Protein AF-A0A7C6L1J8-F1 (afdb_monomer)

Nearest PDB structures (foldseek):
  6c8v-assembly1_A  TM=6.767E-01  e=3.047E-04  Methylorubrum extorquens
  5why-assembly1_A  TM=6.496E-01  e=3.238E-04  Acetivibrio thermocellus ATCC 27405
  5wgg-assembly1_A  TM=6.197E-01  e=4.125E-04  Acetivibrio thermocellus ATCC 27405
  5why-assembly2_B  TM=6.291E-01  e=9.633E-04  Acetivibrio thermocellus ATCC 27405
  5v1s-assembly1_A  TM=7.522E-01  e=3.877E-02  Streptococcus suis

Solvent-accessible surface area (backbone atoms only — not comparable to full-atom values): 7151 Å² total; per-residue (Å²): 126,86,79,68,83,48,68,67,60,41,52,46,33,42,63,76,26,47,56,41,41,48,68,78,45,64,28,71,46,98,89,30,42,26,32,46,36,90,71,45,74,97,42,79,93,52,50,69,50,33,69,86,81,47,64,58,69,60,39,67,74,67,33,67,67,34,53,55,56,58,39,61,81,67,27,31,69,63,33,45,75,36,95,51,28,55,38,35,52,46,51,39,43,56,6,23,74,77,65,79,30,63,39,44,47,26,54,88,39,79,86,28,46,71,57,35,50,54,51,51,53,59,60,72,75,106

Mean predicted aligned error: 4.74 Å

Structure (mmCIF, N/CA/C/O backbone):
data_AF-A0A7C6L1J8-F1
#
_entry.id   AF-A0A7C6L1J8-F1
#
loop_
_atom_site.group_PDB
_atom_site.id
_atom_site.type_symbol
_atom_site.label_atom_id
_atom_site.label_alt_id
_atom_site.label_comp_id
_atom_site.label_asym_id
_atom_site.label_entity_id
_atom_site.label_seq_id
_atom_site.pdbx_PDB_ins_code
_atom_site.Cartn_x
_atom_site.Cartn_y
_atom_site.Cartn_z
_atom_site.occupancy
_atom_site.B_iso_or_equiv
_atom_site.auth_seq_id
_atom_site.auth_comp_id
_atom_site.auth_asym_id
_atom_site.auth_atom_id
_atom_site.pdbx_PDB_model_num
ATOM 1 N N . ASN A 1 1 ? 17.544 -13.303 -7.450 1.00 49.50 1 ASN A N 1
ATOM 2 C CA . ASN A 1 1 ? 16.737 -13.841 -6.337 1.00 49.50 1 ASN A CA 1
ATOM 3 C C . ASN A 1 1 ? 17.480 -15.008 -5.747 1.00 49.50 1 ASN A C 1
ATOM 5 O O . ASN A 1 1 ? 17.943 -15.807 -6.552 1.00 49.50 1 ASN A O 1
ATOM 9 N N . PRO A 1 2 ? 17.595 -15.129 -4.418 1.00 53.50 2 PRO A N 1
ATOM 10 C CA . PRO A 1 2 ? 17.910 -16.429 -3.846 1.00 53.50 2 PRO A CA 1
ATOM 11 C C . PRO A 1 2 ? 16.854 -17.409 -4.368 1.00 53.50 2 PRO A C 1
ATOM 13 O O . PRO A 1 2 ? 15.654 -17.135 -4.299 1.00 53.50 2 PRO A O 1
ATOM 16 N N . GLU A 1 3 ? 17.293 -18.479 -5.016 1.00 58.12 3 GLU A N 1
ATOM 17 C CA . GLU A 1 3 ? 16.390 -19.560 -5.380 1.00 58.12 3 GLU A CA 1
ATOM 18 C C . GLU A 1 3 ? 15.987 -20.237 -4.073 1.00 58.12 3 GLU A C 1
ATOM 20 O O . GLU A 1 3 ? 16.788 -20.917 -3.437 1.00 58.12 3 GLU A O 1
ATOM 25 N N . TYR A 1 4 ? 14.766 -19.967 -3.608 1.00 63.91 4 TYR A N 1
ATOM 26 C CA . TYR A 1 4 ? 14.221 -20.644 -2.439 1.00 63.91 4 TYR A CA 1
ATOM 27 C C . TYR A 1 4 ? 13.945 -22.094 -2.837 1.00 63.91 4 TYR A C 1
ATOM 29 O O . TYR A 1 4 ? 12.926 -22.396 -3.455 1.00 63.91 4 TYR A O 1
ATOM 37 N N . THR A 1 5 ? 14.889 -22.978 -2.529 1.00 71.50 5 THR A N 1
ATOM 38 C CA . THR A 1 5 ? 14.789 -24.419 -2.793 1.00 71.50 5 THR A CA 1
ATOM 39 C C . THR A 1 5 ? 13.891 -25.132 -1.782 1.00 71.50 5 THR A C 1
ATOM 41 O O . THR A 1 5 ? 13.365 -26.198 -2.083 1.00 71.50 5 THR A O 1
ATOM 44 N N . ASN A 1 6 ? 13.674 -24.535 -0.603 1.00 79.38 6 ASN A N 1
ATOM 45 C CA . ASN A 1 6 ? 12.769 -25.045 0.424 1.00 79.38 6 ASN A CA 1
ATOM 46 C C . ASN A 1 6 ? 11.348 -24.443 0.255 1.00 79.38 6 ASN A C 1
ATOM 48 O O . ASN A 1 6 ? 11.202 -23.216 0.335 1.00 79.38 6 ASN A O 1
ATOM 52 N N . PRO A 1 7 ? 10.304 -25.274 0.057 1.00 77.44 7 PRO A N 1
ATOM 53 C CA . PRO A 1 7 ? 8.914 -24.831 -0.092 1.00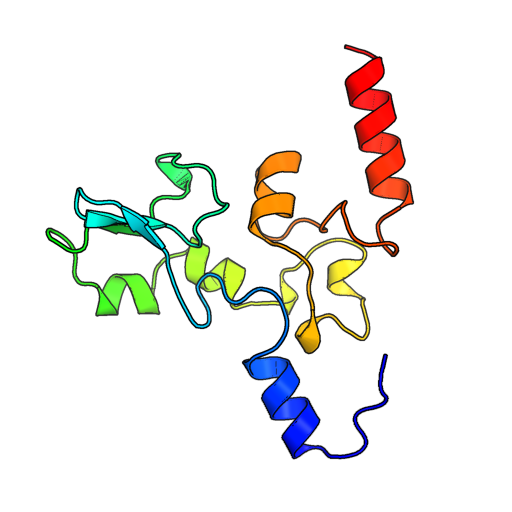 77.44 7 PRO A CA 1
ATOM 54 C C . PRO A 1 7 ? 8.365 -24.031 1.097 1.00 77.44 7 PRO A C 1
ATOM 56 O O . PRO A 1 7 ? 7.662 -23.045 0.880 1.00 77.44 7 PRO A O 1
ATOM 59 N N . ASP A 1 8 ? 8.727 -24.392 2.328 1.00 82.62 8 ASP A N 1
ATOM 60 C CA . ASP A 1 8 ? 8.253 -23.724 3.546 1.00 82.62 8 ASP A CA 1
ATOM 61 C C . ASP A 1 8 ? 8.856 -22.322 3.661 1.00 82.62 8 ASP A C 1
ATOM 63 O O . ASP A 1 8 ? 8.168 -21.357 3.990 1.00 82.62 8 ASP A O 1
ATOM 67 N N . LEU A 1 9 ? 10.139 -22.177 3.306 1.00 76.31 9 LEU A N 1
ATOM 68 C CA . LEU A 1 9 ? 10.793 -20.867 3.247 1.00 76.31 9 LEU A CA 1
ATOM 69 C C . LEU A 1 9 ? 10.192 -19.985 2.156 1.00 76.31 9 LEU A C 1
ATOM 71 O O . LEU A 1 9 ? 10.077 -18.778 2.350 1.00 76.31 9 LEU A O 1
ATOM 75 N N . LYS A 1 10 ? 9.795 -20.571 1.022 1.00 69.25 10 LYS A N 1
ATOM 76 C CA . LYS A 1 10 ? 9.094 -19.842 -0.036 1.00 69.25 10 LYS A CA 1
ATOM 77 C C . LYS A 1 10 ? 7.716 -19.377 0.438 1.00 69.25 10 LYS A C 1
ATOM 79 O O . LYS A 1 10 ? 7.389 -18.213 0.248 1.00 69.25 10 LYS A O 1
ATOM 84 N N . GLN A 1 11 ? 6.945 -20.241 1.098 1.00 75.06 11 GLN A N 1
ATOM 85 C CA . GLN A 1 11 ? 5.634 -19.885 1.647 1.00 75.06 11 GLN A CA 1
ATOM 86 C C . GLN A 1 11 ? 5.750 -18.802 2.725 1.00 75.06 11 GLN A C 1
ATOM 88 O O . GLN A 1 11 ? 4.998 -17.827 2.711 1.00 75.06 11 GLN A O 1
ATOM 93 N N . LEU A 1 12 ? 6.731 -18.931 3.620 1.00 78.75 12 LEU A N 1
ATOM 94 C CA . LEU A 1 12 ? 7.014 -17.923 4.629 1.00 78.75 12 LEU A CA 1
ATOM 95 C C . LEU A 1 12 ? 7.423 -16.603 3.975 1.00 78.75 12 LEU A C 1
ATOM 97 O O . LEU A 1 12 ? 6.869 -15.575 4.334 1.00 78.75 12 LEU A O 1
ATOM 101 N N . ALA A 1 13 ? 8.341 -16.611 3.007 1.00 71.56 13 ALA A N 1
ATOM 102 C CA . ALA A 1 13 ? 8.782 -15.408 2.303 1.00 71.56 13 ALA A CA 1
ATOM 103 C C . ALA A 1 13 ? 7.653 -14.744 1.501 1.00 71.56 13 ALA A C 1
ATOM 105 O O . ALA A 1 13 ? 7.582 -13.520 1.456 1.00 71.56 13 ALA A O 1
ATOM 106 N N . ASP A 1 14 ? 6.750 -15.522 0.910 1.00 69.12 14 ASP A N 1
ATOM 107 C CA . ASP A 1 14 ? 5.552 -15.004 0.248 1.00 69.12 14 ASP A CA 1
ATOM 108 C C . ASP A 1 14 ? 4.590 -14.369 1.262 1.00 69.12 14 ASP A C 1
ATOM 110 O O . ASP A 1 14 ? 3.937 -13.365 0.967 1.00 69.12 14 ASP A O 1
ATOM 114 N N . PHE A 1 15 ? 4.541 -14.903 2.484 1.00 71.12 15 PHE A N 1
ATOM 115 C CA . PHE A 1 15 ? 3.846 -14.288 3.605 1.00 71.12 15 PHE A CA 1
ATOM 116 C C . PHE A 1 15 ? 4.606 -13.024 4.050 1.00 71.12 15 PHE A C 1
ATOM 118 O O . PHE A 1 15 ? 4.230 -11.925 3.644 1.00 71.12 15 PHE A O 1
ATOM 125 N N . ILE A 1 16 ? 5.704 -13.148 4.796 1.00 74.19 16 ILE A N 1
ATOM 126 C CA . ILE A 1 16 ? 6.397 -12.056 5.508 1.00 74.19 16 ILE A CA 1
ATOM 127 C C . ILE A 1 16 ? 7.193 -11.093 4.617 1.00 74.19 16 ILE A C 1
ATOM 129 O O . ILE A 1 16 ? 7.610 -10.032 5.077 1.00 74.19 16 ILE A O 1
ATOM 133 N N . GLY A 1 17 ? 7.460 -11.455 3.364 1.00 80.31 17 GLY A N 1
ATOM 134 C CA . GLY A 1 17 ? 8.313 -10.677 2.476 1.00 80.31 17 GLY A CA 1
ATOM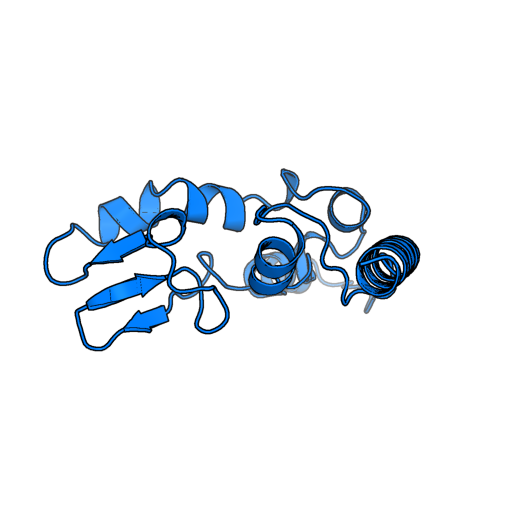 135 C C . GLY A 1 17 ? 7.652 -9.406 1.943 1.00 80.31 17 GLY A C 1
ATOM 136 O O . GLY A 1 17 ? 6.434 -9.315 1.752 1.00 80.31 17 GLY A O 1
ATOM 137 N N . GLY A 1 18 ? 8.495 -8.422 1.627 1.00 87.38 18 GLY A N 1
ATOM 138 C CA . GLY A 1 18 ? 8.119 -7.244 0.855 1.00 87.38 18 GLY A CA 1
ATOM 139 C C . GLY A 1 18 ? 7.358 -6.203 1.668 1.00 87.38 18 GLY A C 1
ATOM 140 O O . GLY A 1 18 ? 7.586 -6.037 2.861 1.00 87.38 18 GLY A O 1
ATOM 141 N N . CYS A 1 19 ? 6.472 -5.447 1.014 1.00 92.00 19 CYS A N 1
ATOM 142 C CA . CYS A 1 19 ? 5.650 -4.472 1.726 1.00 92.00 19 CYS A CA 1
ATOM 143 C C . CYS A 1 19 ? 4.670 -5.177 2.680 1.00 92.00 19 CYS A C 1
ATOM 145 O O . CYS A 1 19 ? 3.879 -6.019 2.253 1.00 92.00 19 CYS A O 1
ATOM 147 N N . GLY A 1 20 ? 4.738 -4.824 3.967 1.00 92.31 20 GLY A N 1
ATOM 148 C CA . GLY A 1 20 ? 3.857 -5.358 5.010 1.00 92.31 20 GLY A CA 1
ATOM 149 C C . GLY A 1 20 ? 2.617 -4.512 5.311 1.00 92.31 20 GLY A C 1
ATOM 150 O O . GLY A 1 20 ? 1.805 -4.934 6.133 1.00 92.31 20 GLY A O 1
ATOM 151 N N . ALA A 1 21 ? 2.464 -3.353 4.659 1.00 94.69 21 ALA A N 1
ATOM 152 C CA . ALA A 1 21 ? 1.332 -2.446 4.851 1.00 94.69 21 ALA A CA 1
ATOM 153 C C . ALA A 1 21 ? 0.007 -3.181 4.613 1.00 94.69 21 ALA A C 1
ATOM 155 O O . ALA A 1 21 ? -0.171 -3.803 3.566 1.00 94.69 21 ALA A O 1
ATOM 156 N N . GLY A 1 22 ? -0.885 -3.175 5.603 1.00 91.56 22 GLY A N 1
ATOM 157 C CA . GLY A 1 22 ? -2.173 -3.872 5.545 1.00 91.56 22 GLY A CA 1
ATOM 158 C C . GLY A 1 22 ? -2.106 -5.405 5.551 1.00 91.56 22 GLY A C 1
ATOM 159 O O . GLY A 1 22 ? -3.149 -6.055 5.584 1.00 91.56 22 GLY A O 1
ATOM 160 N N . ARG A 1 23 ? -0.905 -5.999 5.553 1.00 90.50 23 ARG A N 1
ATOM 161 C CA . ARG A 1 23 ? -0.676 -7.457 5.610 1.00 90.50 23 ARG A CA 1
ATOM 162 C C . ARG A 1 23 ? -0.234 -7.911 6.999 1.00 90.50 23 ARG A C 1
ATOM 164 O O . ARG A 1 23 ? -0.740 -8.906 7.501 1.00 90.50 23 ARG A O 1
ATOM 171 N N . PHE A 1 24 ? 0.678 -7.157 7.612 1.00 89.31 24 PHE A N 1
ATOM 172 C CA . PHE A 1 24 ? 1.260 -7.449 8.932 1.00 89.31 24 PHE A CA 1
ATOM 173 C C . PHE A 1 24 ? 1.091 -6.323 9.929 1.00 89.31 24 PHE A C 1
ATOM 175 O O . PHE A 1 24 ? 1.112 -6.561 11.131 1.00 89.31 24 PHE A O 1
ATOM 182 N N . TYR A 1 25 ? 0.983 -5.096 9.432 1.00 94.31 25 TYR A N 1
ATOM 183 C CA . TYR A 1 25 ? 0.940 -3.924 10.278 1.00 94.31 25 TYR A CA 1
ATOM 184 C C . TYR A 1 25 ? 0.180 -2.786 9.602 1.00 94.31 25 TYR A C 1
ATOM 186 O O . TYR A 1 25 ? -0.068 -2.801 8.391 1.00 94.31 25 TYR A O 1
ATOM 194 N N . LEU A 1 26 ? -0.153 -1.803 10.428 1.00 97.19 26 LEU A N 1
ATOM 195 C CA . LEU A 1 26 ? -0.690 -0.496 10.073 1.00 97.19 26 LEU A CA 1
ATOM 196 C C . LEU A 1 26 ? 0.100 0.557 10.851 1.00 97.19 26 LEU A C 1
ATOM 198 O O . LEU A 1 26 ? 0.817 0.221 11.798 1.00 97.19 26 LEU A O 1
ATOM 202 N N . SER A 1 27 ? -0.014 1.815 10.451 1.00 97.44 27 SER A N 1
ATOM 203 C CA . SER A 1 27 ? 0.395 2.940 11.290 1.00 97.44 27 SER A CA 1
ATOM 204 C C . SER A 1 27 ? -0.819 3.550 11.968 1.00 97.44 27 SER A C 1
ATOM 206 O O . SER A 1 27 ? -1.935 3.462 11.457 1.00 97.44 27 SER A O 1
ATOM 208 N N . MET A 1 28 ? -0.582 4.158 13.122 1.00 97.62 28 MET A N 1
ATOM 209 C CA . MET A 1 28 ? -1.597 4.848 13.898 1.00 97.62 28 MET A CA 1
ATOM 210 C C . MET A 1 28 ? -1.031 6.180 14.370 1.00 97.62 28 MET A C 1
ATOM 212 O O . MET A 1 28 ? 0.072 6.226 14.920 1.00 97.62 28 MET A O 1
ATOM 216 N N . GLU A 1 29 ? -1.795 7.236 14.153 1.00 97.50 29 GLU A N 1
ATOM 217 C CA . GLU A 1 29 ? -1.482 8.586 14.592 1.00 97.50 29 GLU A CA 1
ATOM 218 C C . GLU A 1 29 ? -1.928 8.817 16.046 1.00 97.50 29 GLU A C 1
ATOM 220 O O . GLU A 1 29 ? -2.785 8.091 16.562 1.00 97.50 29 GLU A O 1
ATOM 225 N N . PRO A 1 30 ? -1.394 9.840 16.742 1.00 97.44 30 PRO A N 1
ATOM 226 C CA . PRO A 1 30 ? -1.748 10.114 18.138 1.00 97.44 30 PRO A CA 1
ATOM 227 C C . PRO A 1 30 ? -3.237 10.405 18.385 1.00 97.44 30 PRO A C 1
ATOM 229 O O . PRO A 1 30 ? -3.709 10.241 19.507 1.00 97.44 30 PRO A O 1
ATOM 232 N N . ASN A 1 31 ? -3.974 10.844 17.360 1.00 97.38 31 ASN A N 1
ATOM 233 C CA . ASN A 1 31 ? -5.422 11.074 17.415 1.00 97.38 31 ASN A CA 1
ATOM 234 C C . ASN A 1 31 ? -6.252 9.794 17.184 1.00 97.38 31 ASN A C 1
ATOM 236 O O . ASN A 1 31 ? -7.479 9.860 17.174 1.00 97.38 31 ASN A O 1
ATOM 240 N N . GLY A 1 32 ? -5.598 8.650 16.975 1.00 98.25 32 GLY A N 1
ATOM 241 C CA . GLY A 1 32 ? -6.236 7.367 16.711 1.00 98.25 32 GLY A CA 1
ATOM 242 C C . GLY A 1 32 ? -6.439 7.040 15.233 1.00 98.25 32 GLY A C 1
ATOM 243 O O . GLY A 1 32 ? -6.839 5.914 14.941 1.00 98.25 32 GLY A O 1
ATOM 244 N N . ASP A 1 33 ? -6.148 7.956 14.301 1.00 98.50 33 ASP A N 1
ATOM 245 C CA . ASP A 1 33 ? -6.306 7.683 12.869 1.00 98.50 33 ASP A CA 1
ATOM 246 C C . ASP A 1 33 ? -5.337 6.591 12.412 1.00 98.50 33 ASP A C 1
ATOM 248 O O . ASP A 1 33 ? -4.154 6.589 12.752 1.00 98.50 33 ASP A O 1
ATOM 252 N N . ILE A 1 34 ? -5.844 5.662 11.610 1.00 98.44 34 ILE A N 1
ATOM 253 C CA . ILE A 1 34 ? -5.124 4.487 11.134 1.00 98.44 34 ILE A CA 1
ATOM 254 C C . ILE A 1 34 ? -4.833 4.641 9.641 1.00 98.44 34 ILE A C 1
ATOM 256 O O . ILE A 1 34 ? -5.732 4.923 8.848 1.00 98.44 34 ILE A O 1
ATOM 260 N N . TYR A 1 35 ? -3.591 4.369 9.242 1.00 98.31 35 TYR A N 1
ATOM 261 C CA . TYR A 1 35 ? -3.128 4.403 7.851 1.00 98.31 35 TYR A CA 1
ATOM 262 C C . TYR A 1 35 ? -2.386 3.107 7.476 1.00 98.31 35 TYR A C 1
ATOM 264 O O . TYR A 1 35 ? -1.971 2.345 8.356 1.00 98.31 35 TYR A O 1
ATOM 272 N N . PRO A 1 36 ? -2.183 2.813 6.175 1.00 97.44 36 PRO A N 1
ATOM 273 C CA . PRO A 1 36 ? -1.578 1.547 5.766 1.00 97.44 36 PRO A CA 1
ATOM 274 C C . PRO A 1 36 ? -0.128 1.344 6.233 1.00 97.44 36 PRO A C 1
ATOM 276 O O . PRO A 1 36 ? 0.260 0.224 6.569 1.00 97.44 36 PRO A O 1
ATOM 279 N N . CYS A 1 37 ? 0.690 2.401 6.228 1.00 96.31 37 CYS A N 1
ATOM 280 C CA . CYS A 1 37 ? 2.010 2.442 6.862 1.00 96.31 37 CYS A CA 1
ATOM 281 C C . CYS A 1 37 ? 2.476 3.886 7.077 1.00 96.31 37 CYS A C 1
ATOM 283 O O . CYS A 1 37 ? 1.971 4.800 6.432 1.00 96.31 37 CYS A O 1
ATOM 285 N N . VAL A 1 38 ? 3.527 4.064 7.883 1.00 96.44 38 VAL A N 1
ATOM 286 C CA . VAL A 1 38 ? 4.116 5.373 8.244 1.00 96.44 38 VAL A CA 1
ATOM 287 C C . VAL A 1 38 ? 4.652 6.203 7.066 1.00 96.44 38 VAL A C 1
ATOM 289 O O . VAL A 1 38 ? 5.064 7.340 7.252 1.00 96.44 38 VAL A O 1
ATOM 292 N N . PHE A 1 39 ? 4.716 5.632 5.861 1.00 96.38 39 PHE A N 1
ATOM 293 C CA . PHE A 1 39 ? 5.174 6.329 4.656 1.00 96.38 39 PHE A CA 1
ATOM 294 C C . PHE A 1 39 ? 4.030 6.738 3.721 1.00 96.38 39 PHE A C 1
ATOM 296 O O . PHE A 1 39 ? 4.296 7.370 2.697 1.00 96.38 39 PHE A O 1
ATOM 303 N N . PHE A 1 40 ? 2.786 6.342 4.008 1.00 97.00 40 PHE A N 1
ATOM 304 C CA . PHE A 1 40 ? 1.638 6.799 3.230 1.00 97.00 40 PHE A CA 1
ATOM 305 C C . PHE A 1 40 ? 1.318 8.264 3.557 1.00 97.00 40 PHE A C 1
ATOM 307 O O . PHE A 1 40 ? 1.444 8.664 4.711 1.00 97.00 40 PHE A O 1
ATOM 314 N N . PRO A 1 41 ? 0.887 9.069 2.570 1.00 94.88 41 PRO A N 1
ATOM 315 C CA . PRO A 1 41 ? 0.322 10.387 2.838 1.00 94.88 41 PRO A CA 1
ATOM 316 C C . PRO A 1 41 ? -0.894 10.295 3.767 1.00 94.88 41 PRO A C 1
ATOM 318 O O . PRO A 1 41 ? -1.717 9.393 3.615 1.00 94.88 41 PRO A O 1
ATOM 321 N N . HIS A 1 42 ? -1.033 11.247 4.692 1.00 93.81 42 HIS A N 1
ATOM 322 C CA . HIS A 1 42 ? -2.184 11.333 5.599 1.00 93.81 42 HIS A CA 1
ATOM 323 C C . HIS A 1 42 ? -3.356 12.038 4.898 1.00 93.81 42 HIS A C 1
ATOM 325 O O . HIS A 1 42 ? -3.781 13.125 5.277 1.00 93.81 42 HIS A O 1
ATOM 331 N N . GLU A 1 43 ? -3.794 11.445 3.788 1.00 94.88 43 GLU A N 1
ATOM 332 C CA . GLU A 1 43 ? -4.935 11.887 2.986 1.00 94.88 43 GLU A CA 1
ATOM 333 C C . GLU A 1 43 ? -6.186 11.110 3.422 1.00 94.88 43 GLU A C 1
ATOM 335 O O . GLU A 1 43 ? -6.097 9.914 3.704 1.00 94.88 43 GLU A O 1
ATOM 340 N N . ASP A 1 44 ? -7.357 11.754 3.427 1.00 94.19 44 ASP A N 1
ATOM 341 C CA . ASP A 1 44 ? -8.616 11.115 3.848 1.00 94.19 44 ASP A CA 1
ATOM 342 C C . ASP A 1 44 ? -8.932 9.842 3.045 1.00 94.19 44 ASP A C 1
ATOM 344 O O . ASP A 1 44 ? -9.429 8.864 3.596 1.00 94.19 44 ASP A O 1
ATOM 348 N N . GLU A 1 45 ? -8.581 9.823 1.756 1.00 94.31 45 GLU A N 1
ATOM 349 C CA . GLU A 1 45 ? -8.767 8.674 0.859 1.00 94.31 45 GLU A CA 1
ATOM 350 C C . GLU A 1 45 ? -7.926 7.451 1.243 1.00 94.31 45 GLU A C 1
ATOM 352 O O . GLU A 1 45 ? -8.228 6.344 0.800 1.00 94.31 45 GLU A O 1
ATOM 357 N N . LEU A 1 46 ? -6.869 7.645 2.037 1.00 96.81 46 LEU A N 1
ATOM 358 C CA . LEU A 1 46 ? -5.977 6.595 2.525 1.00 96.81 46 LEU A CA 1
ATOM 359 C C . LEU A 1 46 ? -6.239 6.201 3.976 1.00 96.81 46 LEU A C 1
ATOM 361 O O . LEU A 1 46 ? -5.691 5.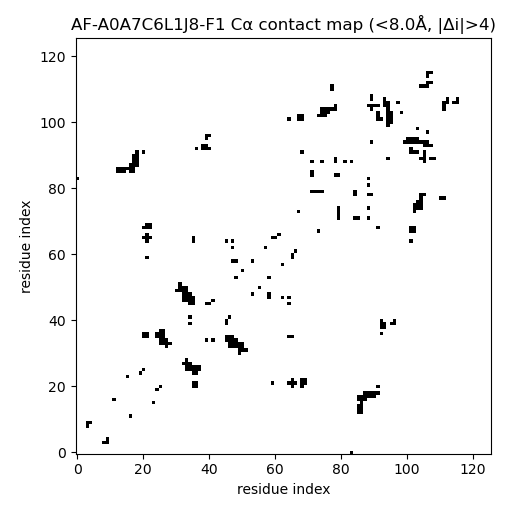193 4.437 1.00 96.81 46 LEU A O 1
ATOM 365 N N . ARG A 1 47 ? -7.043 6.982 4.702 1.00 97.81 47 ARG A N 1
ATOM 366 C CA . ARG A 1 47 ? -7.374 6.686 6.090 1.00 97.81 47 ARG A CA 1
ATOM 367 C C . ARG A 1 47 ? -8.203 5.406 6.147 1.00 97.81 47 ARG A C 1
ATOM 369 O O . ARG A 1 47 ? -9.245 5.275 5.509 1.00 97.81 47 ARG A O 1
ATOM 376 N N . ILE A 1 48 ? -7.719 4.446 6.926 1.00 98.19 48 ILE A N 1
ATOM 377 C CA . ILE A 1 48 ? -8.374 3.152 7.126 1.00 98.19 48 ILE A CA 1
ATOM 378 C C . ILE A 1 48 ? -9.568 3.294 8.070 1.00 98.19 48 ILE A C 1
ATOM 380 O O . ILE A 1 48 ? -10.583 2.638 7.850 1.00 98.19 48 ILE A O 1
ATOM 384 N N . GLY A 1 49 ? -9.431 4.149 9.084 1.00 98.06 49 GLY A N 1
ATOM 385 C CA . GLY A 1 49 ? -10.432 4.480 10.097 1.00 98.06 49 GLY A CA 1
ATOM 386 C C . GLY A 1 49 ? -9.763 5.108 11.321 1.00 98.06 49 GLY A C 1
ATOM 387 O O . GLY A 1 49 ? -8.606 5.524 11.227 1.00 98.06 49 GLY A O 1
ATOM 388 N N . ASN A 1 50 ? -10.454 5.148 12.456 1.00 98.50 50 ASN A N 1
ATOM 389 C CA . ASN A 1 50 ? -9.937 5.629 13.735 1.00 98.50 50 ASN A CA 1
ATOM 390 C C . ASN A 1 50 ? -10.158 4.584 14.843 1.00 98.50 50 ASN A C 1
ATOM 392 O O . ASN A 1 50 ? -11.271 4.105 15.047 1.00 98.50 50 ASN A O 1
ATOM 396 N N . ILE A 1 51 ? -9.104 4.237 15.588 1.00 98.12 51 ILE A N 1
ATOM 397 C CA . ILE A 1 51 ? -9.145 3.175 16.611 1.00 98.12 51 ILE A CA 1
ATOM 398 C C . ILE A 1 51 ? -10.112 3.464 17.770 1.00 98.12 51 ILE A C 1
ATOM 400 O O . ILE A 1 51 ? -10.524 2.541 18.470 1.00 98.12 51 ILE A O 1
ATOM 404 N N . LEU A 1 52 ? -10.428 4.737 18.014 1.00 98.12 52 LEU A N 1
ATOM 405 C CA . LEU A 1 52 ? -11.291 5.171 19.112 1.00 98.12 52 LEU A CA 1
ATOM 406 C C . LEU A 1 52 ? -12.776 5.143 18.728 1.00 98.12 52 LEU A C 1
ATOM 408 O O . LEU A 1 52 ? -13.627 5.173 19.615 1.00 98.12 52 LEU A O 1
ATOM 412 N N . GLU A 1 53 ? -13.082 5.097 17.429 1.00 98.12 53 GLU A N 1
ATOM 413 C CA . GLU A 1 53 ? -14.438 5.259 16.892 1.00 98.12 53 GLU A CA 1
ATOM 414 C C . GLU A 1 53 ? -14.930 4.012 16.143 1.00 98.12 53 GLU A C 1
ATOM 416 O O . GLU A 1 53 ? -16.114 3.676 16.209 1.00 98.12 53 GLU A O 1
ATOM 421 N N . ASP A 1 54 ? -14.029 3.304 15.460 1.00 98.19 54 ASP A N 1
ATOM 422 C CA . ASP A 1 54 ? -14.368 2.215 14.550 1.00 98.19 54 ASP A CA 1
ATOM 423 C C . ASP A 1 54 ? -14.111 0.815 15.130 1.00 98.19 54 ASP A C 1
ATOM 425 O O . ASP A 1 54 ? -13.213 0.579 15.940 1.00 98.19 54 ASP A O 1
ATOM 429 N N . ASP A 1 55 ? -14.850 -0.173 14.615 1.00 98.25 55 ASP A N 1
ATOM 430 C CA . ASP A 1 55 ? -14.545 -1.590 14.827 1.00 98.25 55 ASP A CA 1
ATOM 431 C C . ASP A 1 55 ? -13.288 -1.983 14.037 1.00 98.25 55 ASP A C 1
ATOM 433 O O . ASP A 1 55 ? -13.329 -2.230 12.824 1.00 98.25 55 ASP A O 1
ATOM 437 N N . PHE A 1 56 ? -12.165 -2.070 14.748 1.00 97.56 56 PHE A N 1
ATOM 438 C CA . PHE A 1 56 ? -10.877 -2.426 14.165 1.00 97.56 56 PHE A CA 1
ATOM 439 C C . PHE A 1 56 ? -10.885 -3.778 13.447 1.00 97.56 56 PHE A C 1
ATOM 441 O O . PHE A 1 56 ? -10.247 -3.910 12.404 1.00 97.56 56 PHE A O 1
ATOM 448 N N . GLU A 1 57 ? -11.592 -4.790 13.956 1.00 97.69 57 GLU A N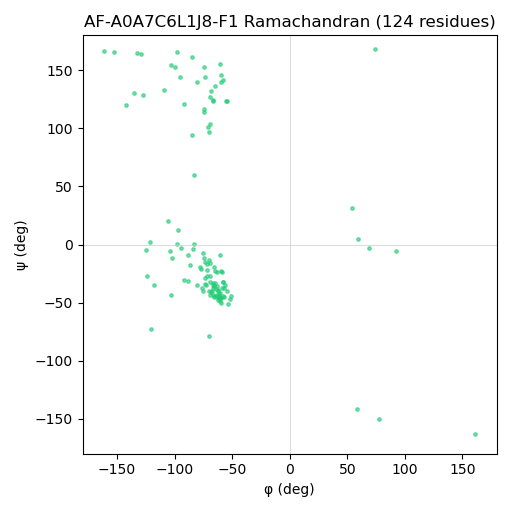 1
ATOM 449 C CA . GLU A 1 57 ? -11.615 -6.107 13.317 1.00 97.69 57 GLU A CA 1
ATOM 450 C C . GLU A 1 57 ? -12.347 -6.038 11.974 1.00 97.69 57 GLU A C 1
ATOM 452 O O . GLU A 1 57 ? -11.887 -6.604 10.974 1.00 97.69 57 GLU A O 1
ATOM 457 N N . LYS A 1 58 ? -13.451 -5.288 11.924 1.00 98.06 58 LYS A N 1
ATOM 458 C CA . LYS A 1 58 ? -14.186 -5.032 10.684 1.00 98.06 58 LYS A CA 1
ATOM 459 C C . LYS A 1 58 ? -13.351 -4.229 9.688 1.00 98.06 58 LYS A C 1
ATOM 461 O O . LYS A 1 58 ? -13.328 -4.596 8.511 1.00 98.06 58 LYS A O 1
ATOM 466 N N . LEU A 1 59 ? -12.660 -3.180 10.141 1.00 97.44 59 LEU A N 1
ATOM 467 C CA . LEU A 1 59 ? -11.740 -2.405 9.304 1.00 97.44 59 LEU A CA 1
ATOM 468 C C . LEU A 1 59 ? -10.623 -3.292 8.759 1.00 97.44 59 LEU A C 1
ATOM 470 O O . LEU A 1 59 ? -10.389 -3.329 7.552 1.00 97.44 59 LEU A O 1
ATOM 474 N N . TRP A 1 60 ? -9.971 -4.059 9.632 1.00 96.81 60 TRP A N 1
ATOM 475 C CA . TRP A 1 60 ? -8.898 -4.961 9.252 1.00 96.81 60 TRP A CA 1
ATOM 476 C C . TRP A 1 60 ? -9.374 -5.960 8.204 1.00 96.81 60 TRP A C 1
ATOM 478 O O . TRP A 1 60 ? -8.679 -6.162 7.216 1.00 96.81 60 TRP A O 1
ATOM 488 N N . LYS A 1 61 ? -10.548 -6.571 8.359 1.00 96.19 61 LYS A N 1
ATOM 489 C CA . LYS A 1 61 ? -11.015 -7.603 7.424 1.00 96.19 61 LYS A CA 1
ATOM 490 C C . LYS A 1 61 ? -11.504 -7.045 6.088 1.00 96.19 61 LYS A C 1
ATOM 492 O O . LYS A 1 61 ? -11.176 -7.639 5.068 1.00 96.19 61 LYS A O 1
ATOM 497 N N . ASN A 1 62 ? -12.222 -5.921 6.098 1.00 96.69 62 ASN A N 1
ATOM 498 C CA . ASN A 1 62 ? -13.072 -5.517 4.971 1.00 96.69 62 ASN A CA 1
ATOM 499 C C . ASN A 1 62 ? -12.727 -4.144 4.367 1.00 96.69 62 ASN A C 1
ATOM 501 O O . ASN A 1 62 ? -13.446 -3.659 3.495 1.00 96.69 62 ASN A O 1
ATOM 505 N N . ASN A 1 63 ? -11.691 -3.450 4.849 1.00 97.62 63 ASN A N 1
ATOM 506 C CA . ASN A 1 63 ? -11.310 -2.170 4.255 1.00 97.62 63 ASN A CA 1
ATOM 507 C C . ASN A 1 63 ? -10.716 -2.382 2.848 1.00 97.62 63 ASN A C 1
ATOM 509 O O . ASN A 1 63 ? -9.740 -3.116 2.677 1.00 97.62 63 ASN A O 1
ATOM 513 N N . ARG A 1 64 ? -11.271 -1.672 1.855 1.00 96.31 64 ARG A N 1
ATOM 514 C CA . ARG A 1 64 ? -10.897 -1.753 0.431 1.00 96.31 64 ARG A CA 1
ATOM 515 C C . ARG A 1 64 ? -9.393 -1.610 0.182 1.00 96.31 64 ARG A C 1
ATOM 517 O O . ARG A 1 64 ? -8.821 -2.366 -0.597 1.00 96.31 64 ARG A O 1
ATOM 524 N N . ILE A 1 65 ? -8.741 -0.653 0.839 1.00 96.44 65 ILE A N 1
ATOM 525 C CA . ILE A 1 65 ? -7.310 -0.384 0.641 1.00 96.44 65 ILE A CA 1
ATOM 526 C C . ILE A 1 65 ? -6.491 -1.560 1.162 1.00 96.44 65 ILE A C 1
ATOM 528 O O . ILE A 1 65 ? -5.518 -1.975 0.536 1.00 96.44 65 ILE A O 1
ATOM 532 N N . LEU A 1 66 ? -6.897 -2.138 2.294 1.00 97.00 66 LEU A N 1
ATOM 533 C CA . LEU A 1 66 ? -6.222 -3.307 2.848 1.00 97.00 66 LEU A CA 1
ATOM 534 C C . LEU A 1 66 ? -6.391 -4.531 1.947 1.00 97.00 66 LEU A C 1
ATOM 536 O O . LEU A 1 66 ? -5.438 -5.289 1.778 1.00 97.00 66 LEU A O 1
ATOM 540 N N . GLU A 1 67 ? -7.560 -4.713 1.333 1.00 95.75 67 GLU A N 1
ATOM 541 C CA . GLU A 1 67 ? -7.776 -5.763 0.332 1.00 95.75 67 GLU A CA 1
ATOM 542 C C . GLU A 1 67 ? -6.849 -5.595 -0.882 1.00 95.75 67 GLU A C 1
ATOM 544 O O . GLU A 1 67 ? -6.196 -6.555 -1.292 1.00 95.75 67 GLU A O 1
ATOM 549 N N . GLU A 1 68 ? -6.725 -4.378 -1.417 1.00 95.38 68 GLU A N 1
ATOM 550 C CA . GLU A 1 68 ? -5.812 -4.062 -2.527 1.00 95.38 68 GLU A CA 1
ATOM 551 C C . GLU A 1 68 ? -4.339 -4.296 -2.161 1.00 95.38 68 GLU A C 1
ATOM 553 O O . GLU A 1 68 ? -3.573 -4.841 -2.955 1.00 95.38 68 GLU A O 1
ATOM 558 N N . LEU A 1 69 ? -3.933 -3.945 -0.940 1.00 94.94 69 LEU A N 1
ATOM 559 C CA . LEU A 1 69 ? -2.560 -4.139 -0.462 1.00 94.94 69 LEU A CA 1
ATOM 560 C C . LEU A 1 69 ? -2.209 -5.611 -0.200 1.00 94.94 69 LEU A C 1
ATOM 562 O O . LEU A 1 69 ? -1.033 -5.988 -0.267 1.00 94.94 69 LEU A O 1
ATOM 566 N N . ARG A 1 70 ? -3.204 -6.445 0.117 1.00 92.31 70 ARG A N 1
ATOM 567 C CA . ARG A 1 70 ? -3.027 -7.889 0.338 1.00 92.31 70 ARG A CA 1
ATOM 568 C C . ARG A 1 70 ? -2.969 -8.669 -0.964 1.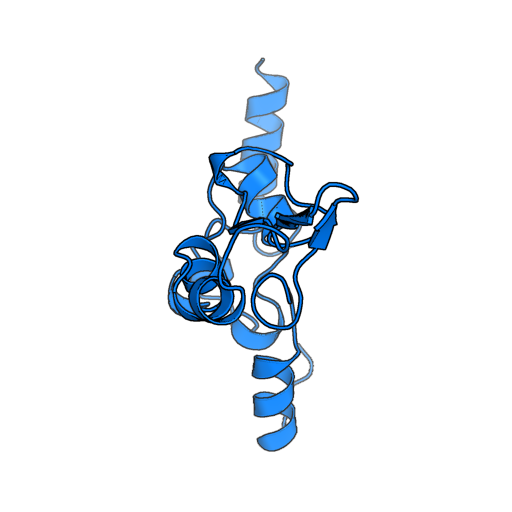00 92.31 70 ARG A C 1
ATOM 570 O O . ARG A 1 70 ? -2.234 -9.657 -1.036 1.00 92.31 70 ARG A O 1
ATOM 577 N N . ASP A 1 71 ? -3.718 -8.234 -1.969 1.00 92.25 71 ASP A N 1
ATOM 578 C CA . ASP A 1 71 ? -3.814 -8.918 -3.248 1.00 92.25 71 ASP A CA 1
ATOM 579 C C . ASP A 1 71 ? -2.675 -8.515 -4.192 1.00 92.25 71 ASP A C 1
ATOM 581 O O . ASP A 1 71 ? -2.730 -7.539 -4.944 1.00 92.25 71 ASP A O 1
ATOM 585 N N . ARG A 1 72 ? -1.613 -9.322 -4.176 1.00 90.69 72 ARG A N 1
ATOM 586 C CA . ARG A 1 72 ? -0.456 -9.103 -5.042 1.00 90.69 72 ARG A CA 1
ATOM 587 C C . ARG A 1 72 ? -0.735 -9.412 -6.515 1.00 90.69 72 ARG A C 1
ATOM 589 O O . ARG A 1 72 ? 0.032 -8.944 -7.355 1.00 90.69 72 ARG A O 1
ATOM 596 N N . GLU A 1 73 ? -1.800 -10.141 -6.852 1.00 91.75 73 GLU A N 1
ATOM 597 C CA . GLU A 1 73 ? -2.184 -10.371 -8.251 1.00 91.75 73 GLU A CA 1
ATOM 598 C C . GLU A 1 73 ? -2.695 -9.085 -8.905 1.00 91.75 73 GLU A C 1
ATOM 600 O O . GLU A 1 73 ? -2.508 -8.895 -10.104 1.00 91.75 73 GLU A O 1
ATOM 605 N N . LYS A 1 74 ? -3.253 -8.153 -8.123 1.00 94.19 74 LYS A N 1
ATOM 606 C CA . LYS A 1 74 ? -3.721 -6.850 -8.619 1.00 94.19 74 LYS A CA 1
ATOM 607 C C . LYS A 1 74 ? -2.605 -5.850 -8.909 1.00 94.19 74 LYS A C 1
ATOM 609 O O . LYS A 1 74 ? -2.879 -4.789 -9.455 1.00 94.19 74 LYS A O 1
ATOM 614 N N . LEU A 1 75 ? -1.348 -6.151 -8.570 1.00 95.94 75 LEU A N 1
ATOM 615 C CA . LEU A 1 75 ? -0.240 -5.252 -8.894 1.00 95.94 75 LEU A CA 1
ATOM 616 C C . LEU A 1 75 ? -0.135 -5.037 -10.405 1.00 95.94 75 LEU A C 1
ATOM 618 O O . LEU A 1 75 ? -0.354 -5.961 -11.180 1.00 95.94 75 LEU A O 1
ATOM 622 N N . HIS A 1 76 ? 0.260 -3.834 -10.812 1.00 95.50 76 HIS A N 1
ATOM 623 C CA . HIS A 1 76 ? 0.379 -3.426 -12.209 1.00 95.50 76 HIS A CA 1
ATOM 624 C C . HIS A 1 76 ? 1.825 -3.529 -12.735 1.00 95.50 76 HIS A C 1
ATOM 626 O O . HIS A 1 76 ? 2.806 -3.613 -11.984 1.00 95.50 76 HIS A O 1
ATOM 632 N N . GLY A 1 77 ? 1.974 -3.464 -14.062 1.00 93.81 77 GLY A N 1
ATOM 633 C CA . GLY A 1 77 ? 3.265 -3.310 -14.739 1.00 93.81 77 GLY A CA 1
ATOM 634 C C . GLY A 1 77 ? 4.267 -4.426 -14.429 1.00 93.81 77 GLY A C 1
ATOM 635 O O . GLY A 1 77 ? 3.900 -5.593 -14.305 1.00 93.81 77 GLY A O 1
ATOM 636 N N . ALA A 1 78 ? 5.551 -4.076 -14.280 1.00 93.75 78 ALA A N 1
ATOM 637 C CA . ALA A 1 78 ? 6.590 -5.078 -14.032 1.00 93.75 78 ALA A CA 1
ATOM 638 C C . ALA A 1 78 ? 6.420 -5.788 -12.681 1.00 93.75 78 ALA A C 1
ATOM 640 O O . ALA A 1 78 ? 6.922 -6.894 -12.515 1.00 93.75 78 ALA A O 1
ATOM 641 N N . CYS A 1 79 ? 5.718 -5.183 -11.714 1.00 94.00 79 CYS A N 1
ATOM 642 C CA . CYS A 1 79 ? 5.426 -5.824 -10.434 1.00 94.00 79 CYS A CA 1
ATOM 643 C C . CYS A 1 79 ? 4.437 -6.991 -10.590 1.00 94.00 79 CYS A C 1
ATOM 645 O O . CYS A 1 79 ? 4.585 -7.979 -9.873 1.00 94.00 79 CYS A O 1
ATOM 647 N N . HIS A 1 80 ? 3.506 -6.914 -11.550 1.00 94.00 80 HIS A N 1
ATOM 648 C CA . HIS A 1 80 ? 2.530 -7.968 -11.846 1.00 94.00 80 HIS A CA 1
ATOM 649 C C . HIS A 1 80 ? 3.186 -9.264 -12.329 1.00 94.00 80 HIS A C 1
ATOM 651 O O . HIS A 1 80 ? 2.836 -10.353 -11.890 1.00 94.00 80 HIS A O 1
ATOM 657 N N . THR A 1 81 ? 4.153 -9.144 -13.238 1.00 93.56 81 THR A N 1
ATOM 658 C CA . THR A 1 81 ? 4.791 -10.281 -13.921 1.00 93.56 81 THR A CA 1
ATOM 659 C C . THR A 1 81 ? 6.128 -10.684 -13.294 1.00 93.56 81 THR A C 1
ATOM 661 O O . THR A 1 81 ? 6.795 -11.609 -13.762 1.00 93.56 81 THR A O 1
ATOM 664 N N . CYS A 1 82 ? 6.553 -10.002 -12.225 1.00 92.19 82 CYS A N 1
ATOM 665 C CA . CYS A 1 82 ? 7.831 -10.251 -11.568 1.00 92.19 82 CYS A CA 1
ATOM 666 C C . CYS A 1 82 ? 7.857 -11.615 -10.869 1.00 92.19 82 CYS A C 1
ATOM 668 O O . CYS A 1 82 ? 7.014 -11.913 -10.026 1.00 92.19 82 CYS A O 1
ATOM 670 N N . LYS A 1 83 ? 8.926 -12.389 -11.084 1.00 89.75 83 LYS A N 1
ATOM 671 C CA . LYS A 1 83 ? 9.165 -13.648 -10.352 1.00 89.75 83 LYS A CA 1
ATOM 672 C C . LYS A 1 83 ? 9.265 -13.460 -8.829 1.00 89.75 83 LYS A C 1
ATOM 674 O O . LYS A 1 83 ? 9.040 -14.405 -8.087 1.00 89.75 83 LYS A O 1
ATOM 679 N N . SER A 1 84 ? 9.610 -12.257 -8.362 1.00 88.88 84 SER A N 1
ATOM 680 C CA . SER A 1 84 ? 9.691 -11.900 -6.934 1.00 88.88 84 SER A CA 1
ATOM 681 C C . SER A 1 84 ? 8.433 -11.209 -6.409 1.00 88.88 84 SER A C 1
ATOM 683 O O . SER A 1 84 ? 8.492 -10.594 -5.345 1.00 88.88 84 SER A O 1
ATOM 685 N N . ARG A 1 85 ? 7.319 -11.208 -7.149 1.00 89.38 85 ARG A N 1
ATOM 686 C CA . ARG A 1 85 ? 6.108 -10.451 -6.799 1.00 89.38 85 ARG A CA 1
ATOM 687 C C . ARG A 1 85 ? 5.626 -10.723 -5.377 1.00 89.38 85 ARG A C 1
ATOM 689 O O . ARG A 1 85 ? 5.378 -9.769 -4.645 1.00 89.38 85 ARG A O 1
ATOM 696 N N . ASN A 1 86 ? 5.559 -11.992 -4.983 1.00 85.94 86 ASN A N 1
ATOM 697 C CA . ASN A 1 86 ? 5.054 -12.398 -3.670 1.00 85.94 86 ASN A CA 1
ATOM 698 C C . ASN A 1 86 ? 6.031 -12.089 -2.528 1.00 85.94 86 ASN A C 1
ATOM 700 O O . ASN A 1 86 ? 5.610 -11.738 -1.433 1.00 85.94 86 ASN A O 1
ATOM 704 N N . ILE A 1 87 ? 7.327 -12.076 -2.835 1.00 87.25 87 ILE A N 1
ATOM 705 C CA . ILE A 1 87 ? 8.411 -11.866 -1.868 1.00 87.25 87 ILE A CA 1
ATOM 706 C C . ILE A 1 87 ? 8.750 -10.381 -1.692 1.00 87.25 87 ILE A C 1
ATOM 708 O O . ILE A 1 87 ? 9.186 -9.953 -0.634 1.00 87.25 87 ILE A O 1
ATOM 712 N N . CYS A 1 88 ? 8.592 -9.571 -2.738 1.00 92.19 88 CYS A N 1
ATOM 71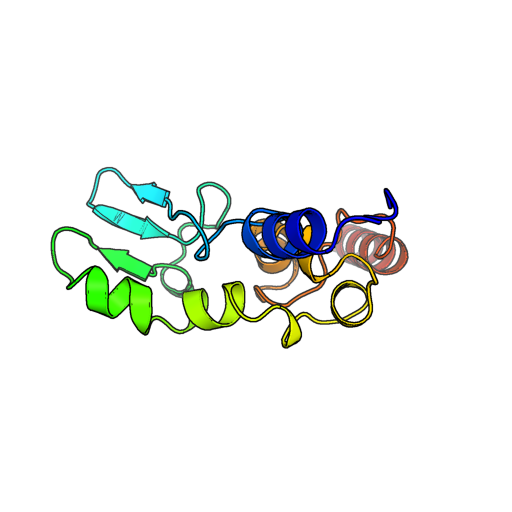3 C CA . CYS A 1 88 ? 8.934 -8.151 -2.743 1.00 92.19 88 CYS A CA 1
ATOM 714 C C . CYS A 1 88 ? 7.697 -7.309 -3.058 1.00 92.19 88 CYS A C 1
ATOM 716 O O . CYS A 1 88 ? 7.147 -6.642 -2.181 1.00 92.19 88 CYS A O 1
ATOM 718 N N . GLY A 1 89 ? 7.250 -7.341 -4.316 1.00 91.50 89 GLY A N 1
ATOM 719 C CA . GLY A 1 89 ? 6.151 -6.528 -4.847 1.00 91.50 89 GLY A CA 1
ATOM 720 C C . GLY A 1 89 ? 6.341 -5.015 -4.750 1.00 91.50 89 GLY A C 1
ATOM 721 O O . GLY A 1 89 ? 5.436 -4.301 -5.142 1.00 91.50 89 GLY A O 1
ATOM 722 N N . GLY A 1 90 ? 7.489 -4.502 -4.298 1.00 94.88 90 GLY A N 1
ATOM 723 C CA . GLY A 1 90 ? 7.791 -3.068 -4.218 1.00 94.88 90 GLY A CA 1
ATOM 724 C C . GLY A 1 90 ? 7.073 -2.318 -3.087 1.00 94.88 90 GLY A C 1
ATOM 725 O O . GLY A 1 90 ? 6.140 -2.824 -2.461 1.00 94.88 90 GLY A O 1
ATOM 726 N N . CYS A 1 91 ? 7.507 -1.087 -2.828 1.00 96.25 91 CYS A N 1
ATOM 727 C CA . CYS A 1 91 ? 6.927 -0.198 -1.828 1.00 96.25 91 CYS A CA 1
ATOM 728 C C . CYS A 1 91 ? 5.582 0.374 -2.299 1.00 96.25 91 CYS A C 1
ATOM 730 O O . CYS A 1 91 ? 5.527 1.142 -3.261 1.00 96.25 91 CYS A O 1
ATOM 732 N N . ARG A 1 92 ? 4.503 0.039 -1.582 1.00 96.69 92 ARG A N 1
ATOM 733 C CA . ARG A 1 92 ? 3.142 0.486 -1.917 1.00 96.69 92 ARG A CA 1
ATOM 734 C C . ARG A 1 92 ? 2.926 1.974 -1.620 1.00 96.69 92 ARG A C 1
ATOM 736 O O . ARG A 1 92 ? 2.295 2.660 -2.413 1.00 96.69 92 ARG A O 1
ATOM 743 N N . ALA A 1 93 ? 3.554 2.498 -0.564 1.00 97.31 93 ALA A N 1
ATOM 744 C CA . ALA A 1 93 ? 3.544 3.933 -0.269 1.00 97.31 93 ALA A CA 1
ATOM 745 C C . ALA A 1 93 ? 4.207 4.754 -1.387 1.00 97.31 93 ALA A C 1
ATOM 747 O O . ALA A 1 93 ? 3.706 5.803 -1.782 1.00 97.31 93 ALA A O 1
ATOM 748 N N . ARG A 1 94 ? 5.310 4.247 -1.962 1.00 96.62 94 ARG A N 1
ATOM 749 C CA . ARG A 1 94 ? 5.971 4.901 -3.099 1.00 96.62 94 ARG A CA 1
ATOM 750 C C . ARG A 1 94 ? 5.123 4.823 -4.363 1.00 96.62 94 ARG A C 1
ATOM 752 O O . ARG A 1 94 ? 5.008 5.822 -5.057 1.00 96.62 94 ARG A O 1
ATOM 759 N N . ALA A 1 95 ? 4.530 3.665 -4.649 1.00 97.19 95 ALA A N 1
ATOM 760 C CA . ALA A 1 95 ? 3.603 3.519 -5.768 1.00 97.19 95 ALA A CA 1
ATOM 761 C C . ALA A 1 95 ? 2.471 4.561 -5.687 1.00 97.19 95 ALA A C 1
ATOM 763 O O . ALA A 1 95 ? 2.297 5.348 -6.617 1.00 97.19 95 ALA A O 1
ATOM 764 N N . TYR A 1 96 ? 1.811 4.666 -4.531 1.00 97.31 96 TYR A N 1
ATOM 765 C CA . TYR A 1 96 ? 0.773 5.669 -4.316 1.00 97.31 96 TYR A CA 1
ATOM 766 C C . TYR A 1 96 ? 1.301 7.103 -4.440 1.00 97.31 96 TYR A C 1
ATOM 768 O O . TYR A 1 96 ? 0.703 7.920 -5.132 1.00 97.31 96 TYR A O 1
ATOM 776 N N . GLY A 1 97 ? 2.443 7.421 -3.826 1.00 95.88 97 GLY A N 1
ATOM 777 C CA . GLY A 1 97 ? 3.001 8.776 -3.861 1.00 95.88 97 GLY A CA 1
ATOM 778 C C . GLY A 1 97 ? 3.280 9.299 -5.276 1.00 95.88 97 GLY A C 1
ATOM 779 O O . GLY A 1 97 ? 3.139 10.493 -5.519 1.00 95.88 97 GLY A O 1
ATOM 780 N N . TYR A 1 98 ? 3.636 8.417 -6.216 1.00 95.44 98 TYR A N 1
ATOM 781 C CA . TYR A 1 98 ? 3.900 8.794 -7.610 1.00 95.44 98 TYR A CA 1
ATOM 782 C C . TYR A 1 98 ? 2.677 8.696 -8.527 1.00 95.44 98 TYR A C 1
ATOM 784 O O . TYR A 1 98 ? 2.600 9.447 -9.499 1.00 95.44 98 TYR A O 1
ATOM 792 N N . PHE A 1 99 ? 1.749 7.775 -8.257 1.00 95.88 99 PHE A N 1
ATOM 793 C CA . PHE A 1 99 ? 0.690 7.415 -9.209 1.00 95.88 99 PHE A CA 1
ATOM 794 C C . PHE A 1 99 ? -0.733 7.528 -8.664 1.00 95.88 99 PHE A C 1
ATOM 796 O O . PHE A 1 99 ? -1.670 7.311 -9.423 1.00 95.88 99 PHE A O 1
ATOM 803 N N . LYS A 1 100 ? -0.902 7.845 -7.374 1.00 95.88 100 LYS A N 1
ATOM 804 C CA . LYS A 1 100 ? -2.190 7.805 -6.658 1.00 95.88 100 LYS A CA 1
ATOM 805 C C . LYS A 1 100 ? -2.901 6.449 -6.772 1.00 95.88 100 LYS A C 1
ATOM 807 O O . LYS A 1 100 ? -4.119 6.359 -6.758 1.00 95.88 100 LYS A O 1
ATOM 812 N N . ASP A 1 101 ? -2.106 5.386 -6.866 1.00 96.62 101 ASP A N 1
ATOM 813 C CA . ASP A 1 101 ? -2.555 4.004 -7.008 1.00 96.62 101 ASP A CA 1
ATOM 814 C C . ASP A 1 101 ? -1.634 3.084 -6.188 1.00 96.62 101 ASP A C 1
ATOM 816 O O . ASP A 1 101 ? -0.419 3.028 -6.407 1.00 96.62 101 ASP A O 1
ATOM 820 N N . VAL A 1 102 ? -2.209 2.363 -5.221 1.00 96.81 102 VAL A N 1
ATOM 821 C CA . VAL A 1 102 ? -1.471 1.434 -4.349 1.00 96.81 102 VAL A CA 1
ATOM 822 C C . VAL A 1 102 ? -1.026 0.166 -5.080 1.00 96.81 102 VAL A C 1
ATOM 824 O O . VAL A 1 102 ? -0.061 -0.480 -4.659 1.00 96.81 102 VAL A O 1
ATOM 827 N N . CYS A 1 103 ? -1.674 -0.178 -6.192 1.00 97.06 103 CYS A N 1
ATOM 828 C CA . CYS A 1 103 ? -1.350 -1.313 -7.049 1.00 97.06 103 CYS A CA 1
ATOM 829 C C . CYS A 1 103 ? -0.321 -0.954 -8.134 1.00 97.06 103 CYS A C 1
ATOM 831 O O . CYS A 1 103 ? 0.248 -1.852 -8.762 1.00 97.06 103 CYS A O 1
ATOM 833 N N . ALA A 1 104 ? 0.011 0.329 -8.308 1.00 97.56 104 ALA A N 1
ATOM 834 C CA . ALA A 1 104 ? 0.981 0.768 -9.302 1.00 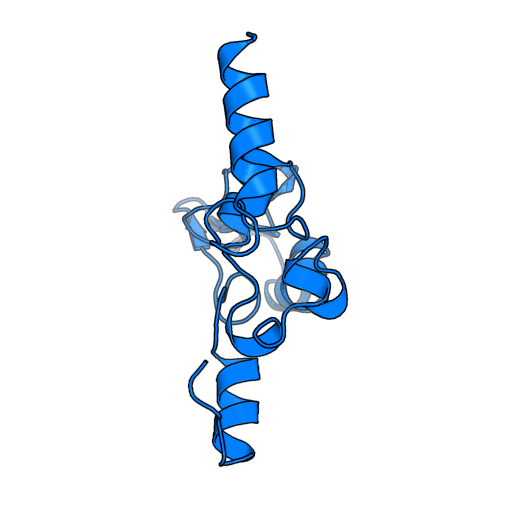97.56 104 ALA A CA 1
ATOM 835 C C . ALA A 1 104 ? 2.392 0.165 -9.085 1.00 97.56 104 ALA A C 1
ATOM 837 O O . ALA A 1 104 ? 2.780 -0.228 -7.972 1.00 97.56 104 ALA A O 1
ATOM 838 N N . PRO A 1 105 ? 3.202 0.062 -10.152 1.00 96.81 105 PRO A N 1
ATOM 839 C CA . PRO A 1 105 ? 4.600 -0.342 -10.046 1.00 96.81 105 PRO A CA 1
ATOM 840 C C . PRO A 1 105 ? 5.417 0.611 -9.162 1.00 96.81 105 PRO A C 1
ATOM 842 O O . PRO A 1 105 ? 5.294 1.826 -9.255 1.00 96.81 105 PRO A O 1
ATOM 845 N N . ASP A 1 106 ? 6.314 0.059 -8.342 1.00 96.88 106 ASP A N 1
ATOM 846 C CA . ASP A 1 106 ? 7.249 0.859 -7.540 1.00 96.88 106 ASP A CA 1
ATOM 847 C C . ASP A 1 106 ? 8.363 1.438 -8.440 1.00 96.88 106 ASP A C 1
ATOM 849 O O . ASP A 1 106 ? 9.189 0.660 -8.941 1.00 96.88 106 ASP A O 1
ATOM 853 N N . PRO A 1 107 ? 8.448 2.770 -8.636 1.00 96.25 107 PRO A N 1
ATOM 854 C CA . PRO A 1 107 ? 9.448 3.379 -9.513 1.00 96.25 107 PRO A CA 1
A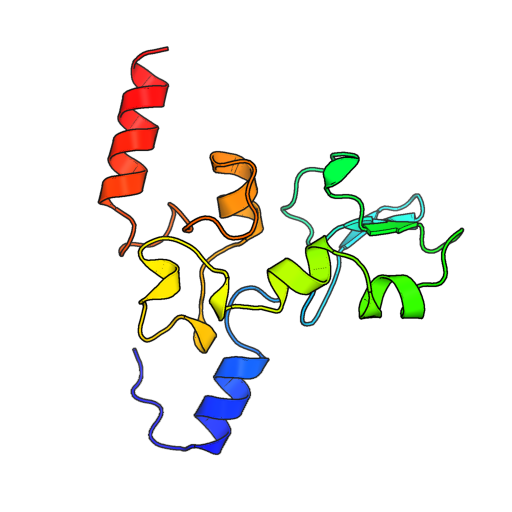TOM 855 C C . PRO A 1 107 ? 10.873 3.292 -8.944 1.00 96.25 107 PRO A C 1
ATOM 857 O O . PRO A 1 107 ? 11.839 3.503 -9.670 1.00 96.25 107 PRO A O 1
ATOM 860 N N . GLY A 1 108 ? 11.026 2.949 -7.660 1.00 94.56 108 GLY A N 1
ATOM 861 C CA . GLY A 1 108 ? 12.319 2.682 -7.033 1.00 94.56 108 GLY A CA 1
ATOM 862 C C . GLY A 1 108 ? 12.941 1.338 -7.411 1.00 94.56 108 GLY A C 1
ATOM 863 O O . GLY A 1 108 ? 14.107 1.100 -7.103 1.00 94.56 108 GLY A O 1
ATOM 864 N N . CYS A 1 109 ? 12.186 0.445 -8.053 1.00 95.69 109 CYS A N 1
ATOM 865 C CA . CYS A 1 109 ? 12.685 -0.862 -8.463 1.00 95.69 109 CYS A CA 1
ATOM 866 C C . CYS A 1 109 ? 13.500 -0.771 -9.762 1.00 95.69 109 CYS A C 1
ATOM 868 O O . CYS A 1 109 ? 13.076 -0.140 -10.729 1.00 95.69 109 CYS A O 1
ATOM 870 N N . ILE A 1 110 ? 14.613 -1.510 -9.845 1.00 94.81 110 ILE A N 1
ATOM 871 C CA . ILE A 1 110 ? 15.427 -1.607 -11.070 1.00 94.81 110 ILE A CA 1
ATOM 872 C C . ILE A 1 110 ? 14.632 -2.135 -12.276 1.00 94.81 110 ILE A C 1
ATOM 874 O O . ILE A 1 110 ? 14.842 -1.684 -13.400 1.00 94.81 110 ILE A O 1
ATOM 878 N N . ASN A 1 111 ? 13.654 -3.018 -12.047 1.00 94.25 111 ASN A N 1
ATOM 879 C CA . ASN A 1 111 ? 12.783 -3.539 -13.105 1.00 94.25 111 ASN A CA 1
ATOM 880 C C . ASN A 1 111 ? 11.815 -2.473 -13.655 1.00 94.25 111 ASN A C 1
ATOM 882 O O . ASN A 1 111 ? 11.262 -2.648 -14.735 1.00 94.25 111 ASN A O 1
ATOM 886 N N . ASN A 1 112 ? 11.639 -1.355 -12.943 1.00 95.88 112 ASN A N 1
ATOM 887 C CA . ASN A 1 112 ? 10.814 -0.213 -13.340 1.00 95.88 112 ASN A CA 1
ATOM 888 C C . ASN A 1 112 ? 11.663 0.995 -13.783 1.00 95.88 112 ASN A C 1
ATOM 890 O O . ASN A 1 112 ? 11.169 2.119 -13.832 1.00 95.88 112 ASN A O 1
ATOM 894 N N . LYS A 1 113 ? 12.933 0.794 -14.158 1.00 95.75 113 LYS A N 1
ATOM 895 C CA . LYS A 1 113 ? 13.852 1.878 -14.555 1.00 95.75 113 LYS A CA 1
ATOM 896 C C . LYS A 1 113 ? 13.308 2.762 -15.689 1.00 95.75 113 LYS A C 1
ATOM 898 O O . LYS A 1 113 ? 13.429 3.981 -15.631 1.00 95.75 113 LYS A O 1
ATOM 903 N N . ASN A 1 114 ? 12.659 2.166 -16.690 1.00 94.88 114 ASN A N 1
ATOM 904 C CA . ASN A 1 114 ? 12.052 2.922 -17.793 1.00 94.88 114 ASN A CA 1
ATOM 905 C C . ASN A 1 114 ? 10.871 3.784 -17.327 1.00 94.88 114 ASN A C 1
ATOM 907 O O . ASN A 1 114 ? 10.672 4.883 -17.836 1.00 94.88 114 ASN A O 1
ATOM 911 N N . LEU A 1 115 ? 10.099 3.303 -16.350 1.00 95.12 115 LEU A N 1
ATOM 912 C CA . LEU A 1 115 ? 9.025 4.080 -15.737 1.00 95.12 115 LEU A CA 1
ATOM 913 C C . LEU A 1 115 ? 9.597 5.273 -14.963 1.00 95.12 115 LEU A C 1
ATOM 915 O O . LEU A 1 115 ? 9.101 6.386 -15.109 1.00 95.12 115 LEU A O 1
ATOM 919 N N . TRP A 1 116 ? 10.676 5.061 -14.205 1.00 95.06 116 TRP A N 1
ATOM 920 C CA . TRP A 1 116 ? 11.373 6.140 -13.508 1.00 95.06 116 TRP A CA 1
ATOM 921 C C . TRP A 1 116 ? 11.865 7.236 -14.462 1.00 95.06 116 TRP A C 1
ATOM 923 O O . TRP A 1 116 ? 11.665 8.418 -14.188 1.00 95.06 116 TRP A O 1
ATOM 933 N N . TYR A 1 117 ? 12.457 6.870 -15.603 1.00 95.81 117 TYR A N 1
ATOM 934 C CA . TYR A 1 117 ? 12.902 7.864 -16.582 1.00 95.81 117 TYR A CA 1
ATOM 935 C C . TYR A 1 117 ? 11.752 8.708 -17.132 1.00 95.81 117 TYR A C 1
ATOM 937 O O . TYR A 1 117 ? 11.874 9.929 -17.155 1.00 95.81 117 TYR A O 1
ATOM 945 N N . LYS A 1 118 ? 10.606 8.092 -17.444 1.00 94.88 118 LYS A N 1
ATOM 946 C CA . LYS A 1 118 ? 9.406 8.823 -17.884 1.00 94.88 118 LYS A CA 1
ATOM 947 C C . LYS A 1 118 ? 8.892 9.806 -16.831 1.00 94.88 118 LYS A C 1
ATOM 949 O O . LYS A 1 118 ? 8.521 10.929 -17.167 1.00 94.88 118 LYS A O 1
ATOM 954 N N . ILE A 1 119 ? 8.883 9.402 -15.556 1.00 94.38 119 ILE A N 1
ATOM 955 C CA . ILE A 1 119 ? 8.513 10.291 -14.443 1.00 94.38 119 ILE A CA 1
ATOM 956 C C . ILE A 1 119 ? 9.475 11.477 -14.380 1.00 94.38 119 ILE A C 1
ATOM 958 O O . ILE A 1 119 ? 9.034 12.620 -14.296 1.00 94.38 119 ILE A O 1
ATOM 962 N N . LYS A 1 120 ? 10.784 11.208 -14.433 1.00 94.88 120 LYS A N 1
ATOM 963 C CA . LYS A 1 120 ? 11.817 12.241 -14.349 1.00 94.88 120 LYS A CA 1
ATOM 964 C C . LYS A 1 120 ? 11.701 13.246 -15.495 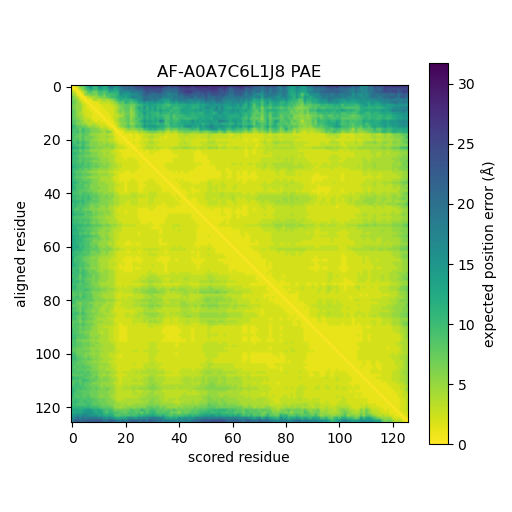1.00 94.88 120 LYS A C 1
ATOM 966 O O . LYS A 1 120 ? 11.761 14.443 -15.245 1.00 94.88 120 LYS A O 1
ATOM 971 N N . GLU A 1 121 ? 11.509 12.777 -16.723 1.00 94.94 121 GLU A N 1
ATOM 972 C CA . GLU A 1 121 ? 11.285 13.638 -17.892 1.00 94.94 121 GLU A CA 1
ATOM 973 C C . GLU A 1 121 ? 10.035 14.507 -17.716 1.00 94.94 121 GLU A C 1
ATOM 975 O O . GLU A 1 121 ? 10.095 15.718 -17.903 1.00 94.94 121 GLU A O 1
ATOM 980 N N . SER A 1 122 ? 8.929 13.911 -17.264 1.00 91.38 122 SER A N 1
ATOM 981 C CA . SER A 1 122 ? 7.670 14.631 -17.028 1.00 91.38 122 SER A CA 1
ATOM 982 C C . SER A 1 122 ? 7.782 15.678 -15.915 1.00 91.38 122 SER A C 1
ATOM 984 O O . SER A 1 122 ? 7.114 16.706 -15.972 1.00 91.38 122 SER A O 1
ATOM 986 N N . ALA A 1 123 ? 8.605 15.421 -14.895 1.00 89.62 123 ALA A N 1
ATOM 987 C CA . ALA A 1 123 ? 8.859 16.361 -13.807 1.00 89.62 123 ALA A CA 1
ATOM 988 C C . ALA A 1 123 ? 9.757 17.530 -14.237 1.00 89.62 123 ALA A C 1
ATOM 990 O O . ALA A 1 123 ? 9.570 18.632 -13.743 1.00 89.62 123 ALA A O 1
ATOM 991 N N . LEU A 1 124 ? 10.708 17.296 -15.148 1.00 87.38 124 LEU A N 1
ATOM 992 C CA . LEU A 1 124 ? 11.592 18.335 -15.695 1.00 87.38 124 LEU A CA 1
ATOM 993 C C . LEU A 1 124 ? 10.916 19.203 -16.765 1.00 87.38 124 LEU A C 1
ATOM 995 O O . LEU A 1 124 ? 11.411 20.282 -17.073 1.00 87.38 124 LEU A O 1
ATOM 999 N N . ALA A 1 125 ? 9.826 18.718 -17.360 1.00 81.75 125 ALA A N 1
ATOM 1000 C CA . ALA A 1 125 ? 9.041 19.447 -18.354 1.00 81.75 125 ALA A CA 1
ATOM 1001 C C . ALA A 1 125 ? 8.005 20.415 -17.743 1.00 81.75 125 ALA A C 1
ATOM 1003 O O . ALA A 1 125 ? 7.314 21.102 -18.495 1.00 81.75 125 ALA A O 1
ATOM 1004 N N . LYS A 1 126 ? 7.865 20.438 -16.411 1.00 63.75 126 LYS A N 1
ATOM 1005 C CA . LYS A 1 126 ? 7.016 21.367 -15.651 1.00 63.75 126 LYS A CA 1
ATOM 1006 C C . LYS A 1 126 ? 7.861 22.479 -15.048 1.00 63.75 126 LYS A C 1
ATOM 1008 O O . LYS A 1 126 ? 7.333 23.607 -14.978 1.00 63.75 126 LYS A O 1
#

pLDDT: mean 91.45, std 9.72, range [49.5, 98.5]

Foldseek 3Di:
DPPCPDPVVVVVLLQPAADCFLRPDWDADPQQWIFSHPLAPPDPVRTLGGPVPDDPVCSSPPRPVSVLLNDLCLADDCLNVPPCNSNHSEDQRQQCVQPVGSSYHRCPDPSNVVVVVVSVVVVVVD

Secondary structure (DSSP, 8-state):
-----SHHHHHHHHHHSS--BTTTB-EE-TTSEEES-TTS---GGG--EETTTS-HHHHHHH-HHHHHHH-GGG--HHHHH-TTTTTT---HHHHHHHHS-TTS--TTSGGGHHHHHHHHHHHHT-

Radius of gyration: 15.91 Å; Cα contacts (8 Å, |Δi|>4): 182; chains: 1; bounding box: 32×46×38 Å

Sequence (126 aa):
NPEYTNPDLKQLADFIGGCGAGRFYLSMEPNGDIYPCVFFPHEDELRIGNILEDDFEKLWKNNRILEELRDREKLHGACHTCKSRNICGGCRARAYGYFKDVCAPDPGCINNKNLWYKIKESALAK